Protein AF-A0A3D5H6H2-F1 (afdb_monomer_lite)

Structure (mmCIF, N/CA/C/O backbone):
data_AF-A0A3D5H6H2-F1
#
_entry.id   AF-A0A3D5H6H2-F1
#
loop_
_atom_site.group_PDB
_atom_site.id
_atom_site.type_symbol
_atom_site.label_atom_id
_atom_site.label_alt_id
_atom_site.label_comp_id
_atom_site.label_asym_id
_atom_site.label_entity_id
_atom_site.label_seq_id
_atom_site.pdbx_PDB_ins_code
_atom_site.Cartn_x
_atom_site.Cartn_y
_atom_site.Cartn_z
_atom_site.occupancy
_atom_site.B_iso_or_equiv
_atom_site.auth_seq_id
_atom_site.auth_comp_id
_atom_site.auth_asym_id
_atom_site.auth_atom_id
_atom_site.pdbx_PDB_model_num
ATOM 1 N N . LEU A 1 1 ? -2.761 26.075 7.021 1.00 67.69 1 LEU A N 1
ATOM 2 C CA . LEU A 1 1 ? -2.548 24.818 7.778 1.00 67.69 1 LEU A CA 1
ATOM 3 C C . LEU A 1 1 ? -1.089 24.422 7.582 1.00 67.69 1 LEU A C 1
ATOM 5 O O . LEU A 1 1 ? -0.712 24.220 6.438 1.00 67.69 1 LEU A O 1
ATOM 9 N N . ASN A 1 2 ? -0.270 24.388 8.642 1.00 88.56 2 ASN A N 1
ATOM 10 C CA . ASN A 1 2 ? 1.192 24.195 8.524 1.00 88.56 2 ASN A CA 1
ATOM 11 C C . ASN A 1 2 ? 1.657 22.760 8.843 1.00 88.56 2 ASN A C 1
ATOM 13 O O . ASN A 1 2 ? 2.832 22.449 8.680 1.00 88.56 2 ASN A O 1
ATOM 17 N N . LYS A 1 3 ? 0.758 21.893 9.326 1.00 90.75 3 LYS A N 1
ATOM 18 C CA . LYS A 1 3 ? 1.049 20.499 9.680 1.00 90.75 3 LYS A CA 1
ATOM 19 C C . LYS A 1 3 ? -0.152 19.609 9.375 1.00 90.75 3 LYS A C 1
ATOM 21 O O . LYS A 1 3 ? -1.281 19.987 9.677 1.00 90.75 3 LYS A O 1
ATOM 26 N N . SER A 1 4 ? 0.141 18.425 8.851 1.00 92.50 4 SER A N 1
ATOM 27 C CA . SER A 1 4 ? -0.794 17.314 8.693 1.00 92.50 4 SER A CA 1
ATOM 28 C C . SER A 1 4 ? -0.187 16.114 9.410 1.00 92.50 4 SER A C 1
ATOM 30 O O . SER A 1 4 ? 0.847 15.609 8.978 1.00 92.50 4 SER A O 1
ATOM 32 N N . THR A 1 5 ? -0.783 15.703 10.524 1.00 94.88 5 THR A N 1
ATOM 33 C CA . THR A 1 5 ? -0.346 14.545 11.316 1.00 94.88 5 THR A CA 1
ATOM 34 C C . THR A 1 5 ? -1.442 13.474 11.338 1.00 94.88 5 THR A C 1
ATOM 36 O O . THR A 1 5 ? -2.617 13.812 11.152 1.00 94.88 5 THR A O 1
ATOM 39 N N . PRO A 1 6 ? -1.089 12.184 11.490 1.00 94.62 6 PRO A N 1
ATOM 40 C CA . PRO A 1 6 ? -2.065 11.096 11.541 1.00 94.62 6 PRO A CA 1
ATOM 41 C C . PRO A 1 6 ? -2.978 11.202 12.771 1.00 94.62 6 PRO A C 1
ATOM 43 O O . PRO A 1 6 ? -2.641 11.847 13.758 1.00 94.62 6 PRO A O 1
ATOM 46 N N . ILE A 1 7 ? -4.137 10.535 12.731 1.00 95.88 7 ILE A N 1
ATOM 47 C CA . ILE A 1 7 ? -5.119 10.534 13.834 1.00 95.88 7 ILE A CA 1
ATOM 48 C C . ILE A 1 7 ? -4.505 9.976 15.129 1.00 95.88 7 ILE A C 1
ATOM 50 O O . ILE A 1 7 ? -4.787 10.498 16.206 1.00 95.88 7 ILE A O 1
ATOM 54 N N . ALA A 1 8 ? -3.623 8.978 15.015 1.00 96.62 8 ALA A N 1
ATOM 55 C CA . ALA A 1 8 ? -2.936 8.353 16.146 1.00 96.62 8 ALA A CA 1
ATOM 56 C C . ALA A 1 8 ? -2.051 9.322 16.959 1.00 96.62 8 ALA A C 1
ATOM 58 O O . ALA A 1 8 ? -1.777 9.053 18.125 1.00 96.62 8 ALA A O 1
ATOM 59 N N . ASP A 1 9 ? -1.641 10.461 16.384 1.00 96.31 9 ASP A N 1
ATOM 60 C CA . ASP A 1 9 ? -0.892 11.497 17.113 1.00 96.31 9 ASP A CA 1
ATOM 61 C C . ASP A 1 9 ? -1.789 12.314 18.060 1.00 96.31 9 ASP A C 1
ATOM 63 O O . ASP A 1 9 ? -1.284 13.038 18.918 1.00 96.31 9 ASP A O 1
ATOM 67 N N . HIS A 1 10 ? -3.115 12.234 17.900 1.00 96.12 10 HIS A N 1
ATOM 68 C CA . HIS A 1 10 ? -4.080 13.064 18.633 1.00 96.12 10 HIS A CA 1
ATOM 69 C C . HIS A 1 10 ? -4.979 12.266 19.569 1.00 96.12 10 HIS A C 1
ATOM 71 O O . HIS A 1 10 ? -5.451 12.806 20.568 1.00 96.12 10 HIS A O 1
ATOM 77 N N . VAL A 1 11 ? -5.247 11.001 19.247 1.00 97.75 11 VAL A N 1
ATOM 78 C CA . VAL A 1 11 ? -6.103 10.115 20.041 1.00 97.75 11 VAL A CA 1
ATOM 79 C C . VAL A 1 11 ? -5.562 8.694 20.020 1.00 97.75 11 VAL A C 1
ATOM 81 O O . VAL A 1 11 ? -4.869 8.289 19.090 1.00 97.75 11 VAL A O 1
ATOM 84 N N . PHE A 1 12 ? -5.917 7.914 21.038 1.00 97.88 12 PHE A N 1
ATOM 85 C CA . PHE A 1 12 ? -5.647 6.484 21.030 1.00 97.88 12 PHE A CA 1
ATOM 86 C C . PHE A 1 12 ? -6.440 5.806 19.902 1.00 97.88 12 PHE A C 1
ATOM 88 O O . PHE A 1 12 ? -7.652 5.992 19.794 1.00 97.88 12 PHE A O 1
ATOM 95 N N . VAL A 1 13 ? -5.745 5.040 19.060 1.00 97.06 13 VAL A N 1
ATOM 96 C CA . VAL A 1 13 ? -6.322 4.312 17.925 1.00 97.06 13 VAL A CA 1
ATOM 97 C C . VAL A 1 13 ? -6.036 2.825 18.101 1.00 97.06 13 VAL A C 1
ATOM 99 O O . VAL A 1 13 ? -4.881 2.407 18.058 1.00 97.06 13 VAL A O 1
ATOM 102 N N . ASP A 1 14 ? -7.088 2.019 18.252 1.00 94.56 14 ASP A N 1
ATOM 103 C CA . ASP A 1 14 ? -6.963 0.565 18.421 1.00 94.56 14 ASP A CA 1
ATOM 104 C C . ASP A 1 14 ? -6.436 -0.136 17.163 1.00 94.56 14 ASP A C 1
ATOM 106 O O . ASP A 1 14 ? -5.736 -1.149 17.238 1.00 94.56 14 ASP A O 1
ATOM 110 N N . PHE A 1 15 ? -6.819 0.372 15.987 1.00 94.81 15 PHE A N 1
ATOM 111 C CA . PHE A 1 15 ? -6.494 -0.242 14.707 1.00 94.81 15 PHE A CA 1
ATOM 112 C C . PHE A 1 15 ? -6.570 0.747 13.541 1.00 94.81 15 PHE A C 1
ATOM 114 O O . PHE A 1 15 ? -7.580 1.420 13.341 1.00 94.81 15 PHE A O 1
ATOM 121 N N . GLU A 1 16 ? -5.525 0.768 12.712 1.00 94.12 16 GLU A N 1
ATOM 122 C CA . GLU A 1 16 ? -5.476 1.553 11.478 1.00 94.12 16 GLU A CA 1
ATOM 123 C C . GLU A 1 16 ? -5.645 0.656 10.249 1.00 94.12 16 GLU A C 1
ATOM 125 O O . GLU A 1 16 ? -4.759 -0.130 9.898 1.00 94.12 16 GLU A O 1
ATOM 130 N N . LEU A 1 17 ? -6.761 0.814 9.535 1.00 95.81 17 LEU A N 1
ATOM 131 C CA . LEU A 1 17 ? -6.945 0.165 8.241 1.00 95.81 17 LEU A CA 1
ATOM 132 C C . LEU A 1 17 ? -6.368 1.037 7.124 1.00 95.81 17 LEU A C 1
ATOM 134 O O . LEU A 1 17 ? -6.936 2.064 6.759 1.00 95.81 17 LEU A O 1
ATOM 138 N N . ARG A 1 18 ? -5.225 0.619 6.577 1.00 93.94 18 ARG A N 1
ATOM 139 C CA . ARG A 1 18 ? -4.472 1.397 5.585 1.00 93.94 18 ARG A CA 1
ATOM 140 C C . ARG A 1 18 ? -4.998 1.219 4.163 1.00 93.94 18 ARG A C 1
ATOM 142 O O . ARG A 1 18 ? -5.310 0.107 3.742 1.00 93.94 18 ARG A O 1
ATOM 149 N N . GLY A 1 19 ? -5.008 2.320 3.413 1.00 94.69 19 GLY A N 1
ATOM 150 C CA . GLY A 1 19 ? -5.320 2.374 1.986 1.00 94.69 19 GLY A CA 1
ATOM 151 C C . GLY A 1 19 ? -5.846 3.747 1.566 1.00 94.69 19 GLY A C 1
ATOM 152 O O . GLY A 1 19 ? -6.518 4.422 2.339 1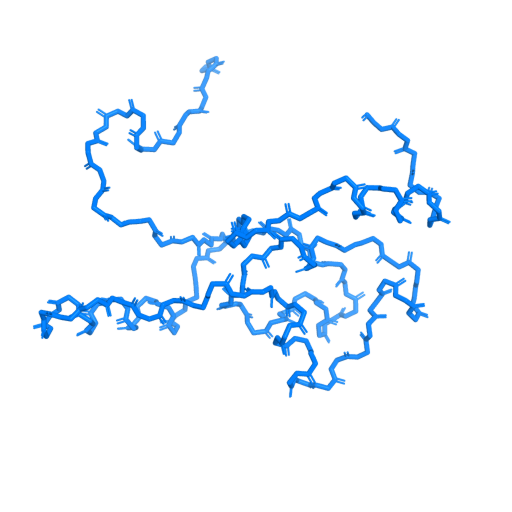.00 94.69 19 GLY A O 1
ATOM 153 N N . CYS A 1 20 ? -5.575 4.151 0.324 1.00 95.56 20 CYS A N 1
ATOM 154 C CA . CYS A 1 20 ? -6.087 5.395 -0.261 1.00 95.56 20 CYS A CA 1
ATOM 155 C C . CYS A 1 20 ? -6.798 5.112 -1.604 1.00 95.56 20 CYS A C 1
ATOM 157 O O . CYS A 1 20 ? -6.179 5.252 -2.662 1.00 95.56 20 CYS A O 1
ATOM 159 N N . PRO A 1 21 ? -8.070 4.663 -1.582 1.00 96.56 21 PRO A N 1
ATOM 160 C CA . PRO A 1 21 ? -8.828 4.222 -0.406 1.00 96.56 21 PRO A CA 1
ATOM 161 C C . PRO A 1 21 ? -8.464 2.789 0.026 1.00 96.56 21 PRO A C 1
ATOM 163 O O . PRO A 1 21 ? -7.759 2.060 -0.677 1.00 96.56 21 PRO A O 1
ATOM 166 N N . ILE A 1 22 ? -8.960 2.385 1.196 1.00 96.44 22 ILE A N 1
ATOM 167 C CA . ILE A 1 22 ? -8.956 0.986 1.650 1.00 96.44 22 ILE A CA 1
ATOM 168 C C . ILE A 1 22 ? -9.689 0.079 0.652 1.00 96.44 22 ILE A C 1
ATOM 170 O O . ILE A 1 22 ? -10.558 0.533 -0.099 1.00 96.44 22 ILE A O 1
ATOM 174 N N . SER A 1 23 ? -9.385 -1.223 0.654 1.00 95.44 23 SER A N 1
ATOM 175 C CA . SER A 1 23 ? -10.136 -2.170 -0.177 1.00 95.44 23 SER A CA 1
ATOM 176 C C . SER A 1 23 ? -11.424 -2.642 0.504 1.00 95.44 23 SER A C 1
ATOM 178 O O . SER A 1 23 ? -11.497 -2.795 1.725 1.00 95.44 23 SER A O 1
ATOM 180 N N . LYS A 1 24 ? -12.452 -2.949 -0.301 1.00 95.94 24 LYS A N 1
ATOM 181 C CA . LYS A 1 24 ? -13.715 -3.526 0.192 1.00 95.94 24 LYS A CA 1
ATOM 182 C C . LYS A 1 24 ? -13.480 -4.806 1.001 1.00 95.94 24 LYS A C 1
ATOM 184 O O . LYS A 1 24 ? -14.114 -5.005 2.030 1.00 95.94 24 LYS A O 1
ATOM 189 N N . HIS A 1 25 ? -12.572 -5.667 0.541 1.00 94.56 25 HIS A N 1
ATOM 190 C CA . HIS A 1 25 ? -12.277 -6.939 1.202 1.00 94.56 25 HIS A CA 1
ATOM 191 C C . HIS A 1 25 ? -11.650 -6.736 2.583 1.00 94.56 25 HIS A C 1
ATOM 193 O O . HIS A 1 25 ? -12.067 -7.394 3.529 1.00 94.56 25 HIS A O 1
ATOM 199 N N . GLN A 1 26 ? -10.710 -5.795 2.710 1.00 95.69 26 GLN A N 1
ATOM 200 C CA . GLN A 1 26 ? -10.131 -5.424 4.002 1.00 95.69 26 GLN A CA 1
ATOM 201 C C . GLN A 1 26 ? -11.187 -4.878 4.965 1.00 95.69 26 GLN A C 1
ATOM 203 O O . GLN A 1 26 ? -11.198 -5.263 6.130 1.00 95.69 26 GLN A O 1
ATOM 208 N N . LEU A 1 27 ? -12.087 -4.015 4.481 1.00 96.94 27 LEU A N 1
ATOM 209 C CA . LEU A 1 27 ? -13.144 -3.450 5.317 1.00 96.94 27 LEU A CA 1
ATOM 210 C C . LEU A 1 27 ? -14.070 -4.541 5.866 1.00 96.94 27 LEU A C 1
ATOM 212 O O . LEU A 1 27 ? -14.322 -4.583 7.067 1.00 96.94 27 LEU A O 1
ATOM 216 N N . VAL A 1 28 ? -14.545 -5.439 4.997 1.00 97.44 28 VAL A N 1
ATOM 217 C CA . VAL A 1 28 ? -15.409 -6.556 5.407 1.00 97.44 28 VAL A CA 1
ATOM 218 C C . VAL A 1 28 ? -14.685 -7.461 6.403 1.00 97.44 28 VAL A C 1
ATOM 220 O O . VAL A 1 28 ? -15.253 -7.792 7.437 1.00 97.44 28 VAL A O 1
ATOM 223 N N . GLU A 1 29 ? -13.423 -7.802 6.139 1.00 96.75 29 GLU A N 1
ATOM 224 C CA . GLU A 1 29 ? -12.603 -8.624 7.034 1.00 96.75 29 GLU A CA 1
ATOM 225 C C . GLU A 1 29 ? -12.468 -8.006 8.433 1.00 96.75 29 GLU A C 1
ATOM 227 O O . GLU A 1 29 ? -12.706 -8.686 9.429 1.00 96.75 29 GLU A O 1
ATOM 232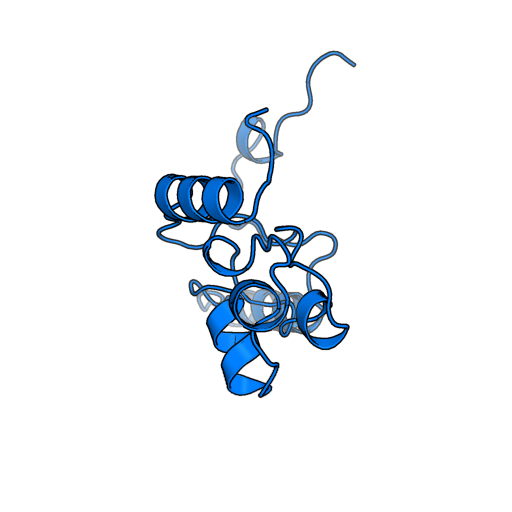 N N . VAL A 1 30 ? -12.139 -6.715 8.517 1.00 97.38 30 VAL A N 1
ATOM 233 C CA . VAL A 1 30 ? -11.967 -6.004 9.792 1.00 97.38 30 VAL A CA 1
ATOM 234 C C . VAL A 1 30 ? -13.282 -5.912 10.564 1.00 97.38 30 VAL A C 1
ATOM 236 O O . VAL A 1 30 ? -13.314 -6.223 11.754 1.00 97.38 30 VAL A O 1
ATOM 239 N N . LEU A 1 31 ? -14.379 -5.540 9.900 1.00 97.88 31 LEU A N 1
ATOM 240 C CA . LEU A 1 31 ? -15.690 -5.448 10.549 1.00 97.88 31 LEU A CA 1
ATOM 241 C C . LEU A 1 31 ? -16.156 -6.813 11.059 1.00 97.88 31 LEU A C 1
ATOM 243 O O . LEU A 1 31 ? -16.538 -6.946 12.221 1.00 97.88 31 LEU A O 1
ATOM 247 N N . SER A 1 32 ? -16.079 -7.848 10.219 1.00 98.38 32 SER A N 1
ATOM 248 C CA . SER A 1 32 ? -16.428 -9.210 10.622 1.00 98.38 32 SER A CA 1
ATOM 249 C C . SER A 1 32 ? -15.534 -9.720 11.751 1.00 98.38 32 SER A C 1
ATOM 251 O O . SER A 1 32 ? -16.020 -10.453 12.609 1.00 98.38 32 SER A O 1
ATOM 253 N N . ALA A 1 33 ? -14.253 -9.344 11.784 1.00 98.12 33 ALA A N 1
ATOM 254 C CA . ALA A 1 33 ? -13.345 -9.724 12.857 1.00 98.12 33 ALA A CA 1
ATOM 255 C C . ALA A 1 33 ? -13.785 -9.173 14.213 1.00 98.12 33 ALA A C 1
ATOM 257 O O . ALA A 1 33 ? -13.983 -9.940 15.157 1.00 98.12 33 ALA A O 1
ATOM 258 N N . TYR A 1 34 ? -14.014 -7.864 14.284 1.00 97.81 34 TYR A N 1
ATOM 259 C CA . TYR A 1 34 ? -14.396 -7.219 15.534 1.00 97.81 34 TYR A CA 1
ATOM 260 C C . TYR A 1 34 ? -15.782 -7.637 16.019 1.00 97.81 34 TYR A C 1
ATOM 262 O O . TYR A 1 34 ? -15.943 -7.903 17.208 1.00 97.81 34 TYR A O 1
ATOM 270 N N . LEU A 1 35 ? -16.754 -7.803 15.115 1.00 98.25 35 LEU A N 1
ATOM 271 C CA . LEU A 1 35 ? -18.087 -8.303 15.475 1.00 98.25 35 LEU A CA 1
ATOM 272 C C . LEU A 1 35 ? -18.058 -9.711 16.089 1.00 98.25 35 LEU A C 1
ATOM 274 O O . LEU A 1 35 ? -18.944 -10.054 16.863 1.00 98.25 35 LEU A O 1
ATOM 278 N N . ASN A 1 36 ? -17.043 -10.516 15.764 1.00 98.19 36 ASN A N 1
ATOM 279 C CA . ASN A 1 36 ? -16.866 -11.868 16.296 1.00 98.19 36 ASN A CA 1
ATOM 280 C C . ASN A 1 36 ? -15.792 -11.951 17.398 1.00 98.19 36 ASN A C 1
ATOM 282 O O . ASN A 1 36 ? -15.376 -13.050 17.756 1.00 98.19 36 ASN A O 1
ATOM 286 N N . GLY A 1 37 ? -15.296 -10.819 17.913 1.00 97.44 37 GLY A N 1
ATOM 287 C CA . GLY A 1 37 ? -14.292 -10.802 18.983 1.00 97.44 37 GLY A CA 1
ATOM 288 C C . GLY A 1 37 ? -12.931 -11.400 18.598 1.00 97.44 37 GLY A C 1
ATOM 289 O O . GLY A 1 37 ? -12.196 -11.859 19.471 1.00 97.44 37 GLY A O 1
ATOM 290 N N . ARG A 1 38 ? -12.579 -11.419 17.305 1.00 97.38 38 ARG A N 1
ATOM 291 C CA . ARG A 1 38 ? -11.290 -11.930 16.809 1.00 97.38 38 ARG A CA 1
ATOM 292 C C . ARG A 1 38 ? -10.397 -10.805 16.294 1.00 97.38 38 ARG A C 1
ATOM 294 O O . ARG A 1 38 ? -10.866 -9.749 15.877 1.00 97.38 38 ARG A O 1
ATOM 301 N N . LYS A 1 39 ? -9.092 -11.070 16.229 1.00 96.19 39 LYS A N 1
ATOM 302 C CA . LYS A 1 39 ? -8.132 -10.169 15.581 1.00 96.19 39 LYS A CA 1
ATOM 303 C C . LYS A 1 39 ? -8.387 -10.106 14.059 1.00 96.19 39 LYS A C 1
ATOM 305 O O . LYS A 1 39 ? -8.550 -11.169 13.444 1.00 96.19 39 LYS A O 1
ATOM 310 N N . PRO A 1 40 ? -8.399 -8.911 13.434 1.00 96.56 40 PRO A N 1
ATOM 311 C CA . PRO A 1 40 ? -8.463 -8.785 11.979 1.00 96.56 40 PRO A CA 1
ATOM 312 C C . PRO A 1 40 ? -7.259 -9.418 11.275 1.00 96.56 40 PRO A C 1
ATOM 314 O O . PRO A 1 40 ? -6.116 -9.242 11.703 1.00 96.56 40 PRO A O 1
ATOM 317 N N . ASN A 1 41 ? -7.505 -10.114 10.165 1.00 94.75 41 ASN A N 1
ATOM 318 C CA . ASN A 1 41 ? -6.473 -10.721 9.330 1.00 94.75 41 ASN A CA 1
ATOM 319 C C . ASN A 1 41 ? -6.203 -9.859 8.089 1.00 94.75 41 ASN A C 1
ATOM 321 O O . ASN A 1 41 ? -6.644 -10.159 6.978 1.00 94.75 41 ASN A O 1
ATOM 325 N N . VAL A 1 42 ? -5.476 -8.761 8.287 1.00 94.50 42 VAL A N 1
ATOM 326 C CA . VAL A 1 42 ? -4.979 -7.919 7.191 1.00 94.50 42 VAL A CA 1
ATOM 327 C C . VAL A 1 42 ? -3.574 -8.396 6.808 1.00 94.50 42 VAL A C 1
ATOM 329 O O . VAL A 1 42 ? -2.757 -8.635 7.698 1.00 94.50 42 VAL A O 1
ATOM 332 N N . PRO A 1 43 ? -3.264 -8.569 5.510 1.00 94.62 43 PRO A N 1
ATOM 333 C CA . PRO A 1 43 ? -2.006 -9.179 5.097 1.00 94.62 43 PRO A CA 1
ATOM 334 C C . PRO A 1 43 ? -0.794 -8.311 5.488 1.00 94.62 43 PRO A C 1
ATOM 336 O O . PRO A 1 43 ? -0.707 -7.172 5.034 1.00 94.62 43 PRO A O 1
ATOM 339 N N . PRO A 1 44 ? 0.183 -8.843 6.251 1.00 94.38 44 PRO A N 1
ATOM 340 C CA . PRO A 1 44 ? 1.377 -8.088 6.659 1.00 94.38 44 PRO A CA 1
ATOM 341 C C . PRO A 1 44 ? 2.470 -8.055 5.575 1.00 94.38 44 PRO A C 1
ATOM 343 O O . PRO A 1 44 ? 3.447 -7.311 5.669 1.00 94.38 44 PRO A O 1
ATOM 346 N N . TYR A 1 45 ? 2.325 -8.890 4.542 1.00 96.56 45 TYR A N 1
ATOM 347 C CA . TYR A 1 45 ? 3.305 -9.086 3.479 1.00 96.56 45 TYR A CA 1
ATOM 348 C C . TYR A 1 45 ? 3.207 -8.023 2.373 1.00 96.56 45 TYR A C 1
ATOM 350 O O . TYR A 1 45 ? 2.295 -7.199 2.342 1.00 96.56 45 TYR A O 1
ATOM 358 N N . SER A 1 46 ? 4.168 -8.037 1.444 1.00 97.88 46 SER A N 1
ATOM 359 C CA . SER A 1 46 ? 4.254 -7.041 0.373 1.00 97.88 46 SER A CA 1
ATOM 360 C C . SER A 1 46 ? 3.250 -7.262 -0.760 1.00 97.88 46 SER A C 1
ATOM 362 O O . SER A 1 46 ? 2.898 -8.400 -1.086 1.00 97.88 46 SER A O 1
ATOM 364 N N . VAL A 1 47 ? 2.896 -6.187 -1.472 1.00 98.12 47 VAL A N 1
ATOM 365 C CA . VAL A 1 47 ? 2.107 -6.257 -2.721 1.00 98.12 47 VAL A CA 1
ATOM 366 C C . VAL A 1 47 ? 2.736 -7.215 -3.745 1.00 98.12 47 VAL A C 1
ATOM 368 O O . VAL A 1 47 ? 2.024 -7.812 -4.551 1.00 98.12 47 VAL A O 1
ATOM 371 N N . CYS A 1 48 ? 4.057 -7.439 -3.702 1.00 97.94 48 CYS A N 1
ATOM 372 C CA . CYS A 1 48 ? 4.725 -8.396 -4.588 1.00 97.94 48 CYS A CA 1
ATOM 373 C C . CYS A 1 48 ? 4.131 -9.808 -4.508 1.00 97.94 48 CYS A C 1
ATOM 375 O O . CYS A 1 48 ? 4.040 -10.471 -5.541 1.00 97.94 48 CYS A O 1
ATOM 377 N N . MET A 1 49 ? 3.699 -10.263 -3.327 1.00 98.06 49 MET A N 1
ATOM 378 C CA . MET A 1 49 ? 3.072 -11.583 -3.185 1.00 98.06 49 MET A CA 1
ATOM 379 C C . MET A 1 49 ? 1.754 -11.660 -3.962 1.00 98.06 49 MET A C 1
ATOM 381 O O . MET A 1 49 ? 1.496 -12.656 -4.635 1.00 98.06 49 MET A O 1
ATOM 385 N N . GLU A 1 50 ? 0.948 -10.595 -3.939 1.00 97.88 50 GLU A N 1
ATOM 386 C CA . GLU A 1 50 ? -0.279 -10.500 -4.741 1.00 97.88 50 GLU A CA 1
ATOM 387 C C . GLU A 1 50 ? 0.034 -10.408 -6.238 1.00 97.88 50 GLU A C 1
ATOM 389 O O . GLU A 1 50 ? -0.597 -11.104 -7.031 1.00 97.88 50 GLU A O 1
ATOM 394 N N . CYS A 1 51 ? 1.053 -9.631 -6.637 1.00 98.19 51 CYS A N 1
ATOM 395 C CA . CYS A 1 51 ? 1.495 -9.560 -8.036 1.00 98.19 51 CYS A CA 1
ATOM 396 C C . CYS A 1 51 ? 1.845 -10.948 -8.578 1.00 98.19 51 CYS A C 1
ATOM 398 O O . CYS A 1 51 ? 1.423 -11.305 -9.677 1.00 98.19 51 CYS A O 1
ATOM 400 N N . LYS A 1 52 ? 2.609 -11.735 -7.808 1.00 97.81 52 LYS A N 1
ATOM 401 C CA . LYS A 1 52 ? 3.025 -13.084 -8.207 1.00 97.81 52 LYS A CA 1
ATOM 402 C C . LYS A 1 52 ? 1.858 -14.063 -8.221 1.00 97.81 52 LYS A C 1
ATOM 404 O O . LYS A 1 52 ? 1.719 -14.789 -9.198 1.00 97.81 52 LYS A O 1
ATOM 409 N N . ARG A 1 53 ? 0.979 -14.028 -7.214 1.00 97.62 53 ARG A N 1
ATOM 410 C CA . ARG A 1 53 ? -0.257 -14.834 -7.194 1.00 97.62 53 ARG A CA 1
ATOM 411 C C . ARG A 1 53 ? -1.177 -14.535 -8.377 1.00 97.62 53 ARG A C 1
ATOM 413 O O . ARG A 1 53 ? -1.832 -15.440 -8.873 1.00 97.62 53 ARG A O 1
ATOM 420 N N . ARG A 1 54 ? -1.198 -13.286 -8.849 1.00 96.94 54 ARG A N 1
ATOM 421 C CA . ARG A 1 54 ? -1.976 -12.856 -10.018 1.00 96.94 54 ARG A CA 1
ATOM 422 C C . ARG A 1 54 ? -1.293 -13.158 -11.362 1.00 96.94 54 ARG A C 1
ATOM 424 O O . ARG A 1 54 ? -1.895 -12.933 -12.405 1.00 96.94 54 ARG A O 1
ATOM 431 N N . GLY A 1 55 ? -0.047 -13.638 -11.360 1.00 97.25 55 GLY A N 1
ATOM 432 C CA . GLY A 1 55 ? 0.723 -13.863 -12.588 1.00 97.25 55 GLY A CA 1
ATOM 433 C C . GLY A 1 55 ? 1.162 -12.573 -13.289 1.00 97.25 55 GLY A C 1
ATOM 434 O O . GLY A 1 55 ? 1.513 -12.600 -14.464 1.00 97.25 55 GLY A O 1
ATOM 435 N N . THR A 1 56 ? 1.155 -11.435 -12.590 1.00 97.31 56 THR A N 1
ATOM 436 C CA . THR A 1 56 ? 1.548 -10.140 -13.154 1.00 97.31 56 THR A CA 1
ATOM 437 C C . THR A 1 56 ? 3.067 -10.104 -13.383 1.00 97.31 56 THR A C 1
ATOM 439 O O . THR A 1 56 ? 3.829 -10.240 -12.413 1.00 97.31 56 THR A O 1
ATOM 442 N N . PRO A 1 57 ? 3.548 -9.875 -14.624 1.00 97.25 57 PRO A N 1
ATOM 443 C CA . PRO A 1 57 ? 4.967 -9.652 -14.883 1.00 97.25 57 PRO A CA 1
ATOM 444 C C . PRO A 1 57 ? 5.502 -8.487 -14.046 1.00 97.25 57 PRO A C 1
ATOM 446 O O . PRO A 1 57 ? 4.837 -7.468 -13.862 1.00 97.25 57 PRO A O 1
ATOM 449 N N . CYS A 1 58 ? 6.710 -8.632 -13.502 1.00 97.81 58 CYS A N 1
ATOM 450 C CA . CYS A 1 58 ? 7.279 -7.600 -12.642 1.00 97.81 58 CYS A CA 1
ATOM 451 C C . CYS A 1 58 ? 7.630 -6.360 -13.472 1.00 97.81 58 CYS A C 1
ATOM 453 O O . CYS A 1 58 ? 8.607 -6.389 -14.211 1.00 97.81 58 CYS A O 1
ATOM 455 N N . VAL A 1 59 ? 6.876 -5.269 -13.315 1.00 97.50 59 VAL A N 1
ATOM 456 C CA . VAL A 1 59 ? 7.092 -4.011 -14.058 1.00 97.50 59 VAL A CA 1
ATOM 457 C C . VAL A 1 59 ? 8.472 -3.396 -13.813 1.00 97.50 59 VAL A C 1
ATOM 459 O O . VAL A 1 59 ? 9.039 -2.780 -14.707 1.00 97.50 59 VAL A O 1
ATOM 462 N N . MET A 1 60 ? 9.036 -3.615 -12.624 1.00 96.12 60 MET A N 1
ATOM 463 C CA . MET A 1 60 ? 10.350 -3.095 -12.251 1.00 96.12 60 MET A CA 1
ATOM 464 C C . MET A 1 60 ? 11.487 -3.873 -12.915 1.00 96.12 60 MET A C 1
ATOM 466 O O . MET A 1 60 ? 12.421 -3.271 -13.420 1.00 96.12 60 MET A O 1
ATOM 470 N N . VAL A 1 61 ? 11.386 -5.205 -12.965 1.00 95.81 61 VAL A N 1
ATOM 471 C CA . VAL A 1 61 ? 12.428 -6.065 -13.556 1.00 95.81 61 VAL A CA 1
ATOM 472 C C . VAL A 1 61 ? 12.289 -6.153 -15.075 1.00 95.81 61 VAL A C 1
ATOM 474 O O . VAL A 1 61 ? 13.276 -6.044 -15.785 1.00 95.81 61 VAL A O 1
ATOM 477 N N . ALA A 1 62 ? 11.072 -6.354 -15.584 1.00 95.44 62 ALA A N 1
ATOM 478 C CA . ALA A 1 62 ? 10.834 -6.565 -17.011 1.00 95.44 62 ALA A CA 1
ATOM 479 C C . ALA A 1 62 ? 10.689 -5.257 -17.802 1.00 95.44 62 ALA A C 1
ATOM 481 O O . ALA A 1 62 ? 10.921 -5.250 -19.004 1.00 95.44 62 ALA A O 1
ATOM 482 N N . GLY A 1 63 ? 10.258 -4.174 -17.149 1.00 92.62 63 GLY A N 1
ATOM 483 C CA . GLY A 1 63 ? 9.944 -2.902 -17.807 1.00 92.62 63 GLY A CA 1
ATOM 484 C C . GLY A 1 63 ? 10.710 -1.702 -17.261 1.00 92.62 63 GLY A C 1
ATOM 485 O O . GLY A 1 63 ? 10.351 -0.579 -17.598 1.00 92.62 63 GLY A O 1
ATOM 486 N N . GLY A 1 64 ? 11.687 -1.911 -16.371 1.00 94.56 64 GLY A N 1
ATOM 487 C CA . GLY A 1 64 ? 12.487 -0.837 -15.772 1.00 94.56 64 GLY A CA 1
ATOM 488 C C . GLY A 1 64 ? 11.679 0.226 -15.018 1.00 94.56 64 GLY A C 1
ATOM 489 O O . GLY A 1 64 ? 12.172 1.322 -14.789 1.00 94.56 64 GLY A O 1
ATOM 490 N N . THR A 1 65 ? 10.423 -0.056 -14.656 1.00 95.31 65 THR A N 1
ATOM 491 C CA . THR A 1 65 ? 9.518 0.933 -14.056 1.00 95.31 65 THR A CA 1
ATOM 492 C C . THR A 1 65 ? 9.668 0.949 -12.529 1.00 95.31 65 THR A C 1
ATOM 494 O O . THR A 1 65 ? 9.371 -0.073 -11.894 1.00 95.31 65 THR A O 1
ATOM 497 N N . PRO A 1 66 ? 10.046 2.082 -11.905 1.00 96.31 66 PRO A N 1
ATOM 498 C CA . PRO A 1 66 ? 10.120 2.203 -10.450 1.00 96.31 66 PRO A CA 1
ATOM 499 C C . PRO A 1 66 ? 8.796 1.824 -9.779 1.00 96.31 66 PRO A C 1
ATOM 501 O O . PRO A 1 66 ? 7.707 2.159 -10.248 1.00 96.31 66 PRO A O 1
ATOM 504 N N . CYS A 1 67 ? 8.872 1.069 -8.685 1.00 97.75 67 CYS A N 1
ATOM 505 C CA . CYS A 1 67 ? 7.702 0.470 -8.049 1.00 97.75 67 CYS A CA 1
ATOM 506 C C . CYS A 1 67 ? 7.898 0.349 -6.536 1.00 97.75 67 CYS A C 1
ATOM 508 O O . CYS A 1 67 ? 8.857 -0.279 -6.090 1.00 97.75 67 CYS A O 1
ATOM 510 N N . LEU A 1 68 ? 6.958 0.879 -5.743 1.00 98.12 68 LEU A N 1
ATOM 511 C CA . LEU A 1 68 ? 6.974 0.770 -4.272 1.00 98.12 68 LEU A CA 1
ATOM 512 C C . LEU A 1 68 ? 6.425 -0.566 -3.754 1.00 98.12 68 LEU A C 1
ATOM 514 O O . LEU A 1 68 ? 6.414 -0.819 -2.550 1.00 98.12 68 LEU A O 1
ATOM 518 N N . GLY A 1 69 ? 5.988 -1.456 -4.647 1.00 98.06 69 GLY A N 1
ATOM 519 C CA . GLY A 1 69 ? 5.381 -2.741 -4.297 1.00 98.06 69 GLY A CA 1
ATOM 520 C C . GLY A 1 69 ? 6.195 -3.586 -3.303 1.00 98.06 69 GLY A C 1
ATOM 521 O O . GLY A 1 69 ? 5.583 -4.161 -2.403 1.00 98.06 69 GLY A O 1
ATOM 522 N N . PRO A 1 70 ? 7.544 -3.632 -3.379 1.00 97.81 70 PRO A N 1
ATOM 523 C CA . PRO A 1 70 ? 8.362 -4.396 -2.434 1.00 97.81 70 PRO A CA 1
ATOM 524 C C . PRO A 1 70 ? 8.285 -3.923 -0.979 1.00 97.81 70 PRO A C 1
ATOM 526 O O . PRO A 1 70 ? 8.479 -4.735 -0.075 1.00 97.81 70 PRO A O 1
ATOM 529 N N . VAL A 1 71 ? 7.989 -2.643 -0.744 1.00 98.19 71 VAL A N 1
ATOM 530 C CA . VAL A 1 71 ? 7.920 -2.033 0.597 1.00 98.19 71 VAL A CA 1
ATOM 531 C C . VAL A 1 71 ? 6.497 -1.706 1.036 1.00 98.19 71 VAL A C 1
ATOM 533 O O . VAL A 1 71 ? 6.301 -1.310 2.177 1.00 98.19 71 VAL A O 1
ATOM 536 N N . THR A 1 72 ? 5.503 -1.923 0.176 1.00 98.25 72 THR A N 1
ATOM 537 C CA . THR A 1 72 ? 4.096 -1.595 0.442 1.00 98.25 72 THR A CA 1
ATOM 538 C C . THR A 1 72 ? 3.329 -2.816 0.933 1.00 98.25 72 THR A C 1
ATOM 540 O O . THR A 1 72 ? 3.485 -3.897 0.362 1.00 98.25 72 THR A O 1
ATOM 543 N N . GLN A 1 73 ? 2.478 -2.644 1.943 1.00 97.81 73 GLN A N 1
ATOM 544 C CA . GLN A 1 73 ? 1.572 -3.681 2.439 1.00 97.81 73 GLN A CA 1
ATOM 545 C C . GLN A 1 73 ? 0.575 -4.129 1.355 1.00 97.81 73 GLN A C 1
ATOM 547 O O . GLN A 1 73 ? 0.051 -3.320 0.589 1.00 97.81 73 GLN A O 1
ATOM 552 N N . ALA A 1 74 ? 0.301 -5.429 1.296 1.00 97.31 74 ALA A N 1
ATOM 553 C CA . ALA A 1 74 ? -0.730 -6.020 0.448 1.00 97.31 74 ALA A CA 1
ATOM 554 C C . ALA A 1 74 ? -2.166 -5.627 0.873 1.00 97.31 74 ALA A C 1
ATOM 556 O O . ALA A 1 74 ? -2.391 -5.010 1.919 1.00 97.31 74 ALA A O 1
ATOM 557 N N . GLY A 1 75 ? -3.154 -6.000 0.053 1.00 95.75 75 GLY A N 1
ATOM 558 C CA . GLY A 1 75 ? -4.583 -5.762 0.292 1.00 95.75 75 GLY A CA 1
ATOM 559 C C . GLY A 1 75 ? -5.317 -5.088 -0.870 1.00 95.75 75 GLY A C 1
ATOM 560 O O . GLY A 1 75 ? -6.548 -5.007 -0.844 1.00 95.75 75 GLY A O 1
ATOM 561 N N . CYS A 1 76 ? -4.587 -4.618 -1.889 1.00 95.81 76 CYS A N 1
ATOM 562 C CA . CYS A 1 76 ? -5.136 -3.956 -3.079 1.00 95.81 76 CYS A CA 1
ATOM 563 C C . CYS A 1 76 ? -5.231 -4.882 -4.307 1.00 95.81 76 CYS A C 1
ATOM 565 O O . CYS A 1 76 ? -5.612 -4.435 -5.391 1.00 95.81 76 CYS A O 1
ATOM 567 N N . ASN A 1 77 ? -4.876 -6.161 -4.151 1.00 95.19 77 ASN A N 1
ATOM 568 C CA . ASN A 1 77 ? -4.845 -7.179 -5.202 1.00 95.19 77 ASN A CA 1
ATOM 569 C C . ASN A 1 77 ? -3.955 -6.799 -6.402 1.00 95.19 77 ASN A C 1
ATOM 571 O O . ASN A 1 77 ? -4.312 -7.003 -7.572 1.00 95.19 77 ASN A O 1
ATOM 575 N N . ALA A 1 78 ? -2.795 -6.201 -6.103 1.00 97.12 78 ALA A N 1
ATOM 576 C CA . ALA A 1 78 ? -1.812 -5.760 -7.095 1.00 97.12 78 ALA A CA 1
ATOM 577 C C . ALA A 1 78 ? -2.411 -4.925 -8.248 1.00 97.12 78 ALA A C 1
ATOM 579 O O . ALA A 1 78 ? -2.067 -5.121 -9.419 1.00 97.12 78 ALA A O 1
ATOM 580 N N . LEU A 1 79 ? -3.313 -3.991 -7.921 1.00 96.69 79 LEU A N 1
ATOM 581 C CA . LEU A 1 79 ? -4.059 -3.213 -8.910 1.00 96.69 79 LEU A CA 1
ATOM 582 C C . LEU A 1 79 ? -3.142 -2.490 -9.909 1.00 96.69 79 LEU A C 1
ATOM 584 O O . LEU A 1 79 ? -3.205 -2.780 -11.100 1.00 96.69 79 LEU A O 1
ATOM 588 N N . CYS A 1 80 ? -2.261 -1.594 -9.453 1.00 97.94 80 CYS A N 1
ATOM 589 C CA . CYS A 1 80 ? -1.436 -0.779 -10.359 1.00 97.94 80 CYS A CA 1
ATOM 590 C C . CYS A 1 80 ? -0.518 -1.633 -11.259 1.00 97.94 80 CYS A C 1
ATOM 592 O O . CYS A 1 80 ? -0.554 -1.440 -12.479 1.00 97.94 80 CYS A O 1
ATOM 594 N N . PRO A 1 81 ? 0.227 -2.626 -10.724 1.00 98.06 81 PRO A N 1
ATOM 595 C CA . PRO A 1 81 ? 1.071 -3.491 -11.551 1.00 98.06 81 PRO A CA 1
ATOM 596 C C . PRO A 1 81 ? 0.296 -4.289 -12.598 1.00 98.06 81 PRO A C 1
ATOM 598 O O . PRO A 1 81 ? 0.804 -4.487 -13.700 1.00 98.06 81 PRO A O 1
ATOM 601 N N . SER A 1 82 ? -0.948 -4.694 -12.310 1.00 97.38 82 SER A N 1
ATOM 602 C CA . SER A 1 82 ? -1.787 -5.393 -13.296 1.00 97.38 82 SER A CA 1
ATOM 603 C C . SER A 1 82 ? -2.136 -4.541 -14.523 1.00 97.38 82 SER A C 1
ATOM 605 O O . SER A 1 82 ? -2.416 -5.083 -15.587 1.00 97.38 82 SER A O 1
ATOM 607 N N . TYR A 1 83 ? -2.035 -3.216 -14.395 1.00 97.00 83 TYR A N 1
ATOM 608 C CA . TYR A 1 83 ? -2.181 -2.245 -15.479 1.00 97.00 83 TYR A CA 1
ATOM 609 C C . TYR A 1 83 ? -0.831 -1.676 -15.944 1.00 97.00 83 TYR A C 1
ATOM 611 O O . TYR A 1 83 ? -0.778 -0.565 -16.467 1.00 97.00 83 TYR A O 1
ATOM 619 N N . LYS A 1 84 ? 0.267 -2.426 -15.756 1.00 96.31 84 LYS A N 1
ATOM 620 C CA . LYS A 1 84 ? 1.629 -2.064 -16.194 1.00 96.31 84 LYS A CA 1
ATOM 621 C C . LYS A 1 84 ? 2.155 -0.755 -15.582 1.00 96.31 84 LYS A C 1
ATOM 623 O O . LYS A 1 84 ? 2.946 -0.056 -16.205 1.00 96.31 84 LYS A O 1
ATOM 628 N N . ARG A 1 85 ? 1.732 -0.420 -14.358 1.00 96.81 85 ARG A N 1
ATOM 629 C CA . ARG A 1 85 ? 2.225 0.746 -13.603 1.00 96.81 85 ARG A CA 1
ATOM 630 C C . ARG A 1 85 ? 2.974 0.314 -12.346 1.00 96.81 85 ARG A C 1
ATOM 63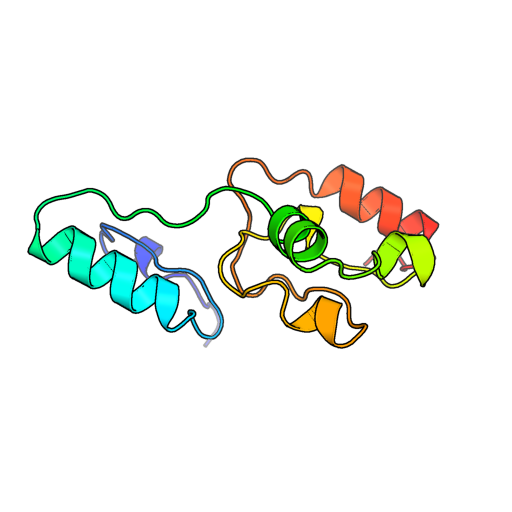2 O O . ARG A 1 85 ? 2.642 -0.704 -11.739 1.00 96.81 85 ARG A O 1
ATOM 639 N N . GLY A 1 86 ? 3.944 1.118 -11.917 1.00 97.50 86 GLY A N 1
ATOM 640 C CA . GLY A 1 86 ? 4.534 0.988 -10.586 1.00 97.50 86 GLY A CA 1
ATOM 641 C C . GLY A 1 86 ? 3.467 1.095 -9.491 1.00 97.50 86 GLY A C 1
ATOM 642 O O . GLY A 1 86 ? 2.488 1.827 -9.625 1.00 97.50 86 GLY A O 1
ATOM 643 N N . CYS A 1 87 ? 3.626 0.342 -8.404 1.00 98.25 87 CYS A N 1
ATOM 644 C CA . CYS A 1 87 ? 2.814 0.543 -7.206 1.00 98.25 87 CYS A CA 1
ATOM 645 C C . CYS A 1 87 ? 3.187 1.884 -6.560 1.00 98.25 87 CYS A C 1
ATOM 647 O O . CYS A 1 87 ? 4.374 2.179 -6.424 1.00 98.25 87 CYS A O 1
ATOM 649 N N . PHE A 1 88 ? 2.179 2.650 -6.138 1.00 97.25 88 PHE A N 1
ATOM 650 C CA . PHE A 1 88 ? 2.346 3.979 -5.537 1.00 97.25 88 PHE A CA 1
ATOM 651 C C . PHE A 1 88 ? 2.499 3.980 -4.013 1.00 97.25 88 PHE A C 1
ATOM 653 O O . PHE A 1 88 ? 2.711 5.033 -3.429 1.00 97.25 88 PHE A O 1
ATOM 660 N N . GLY A 1 89 ? 2.360 2.834 -3.345 1.00 97.62 89 GLY A N 1
ATOM 661 C CA . GLY A 1 89 ? 2.521 2.779 -1.891 1.00 97.62 89 GLY A CA 1
ATOM 662 C C . GLY A 1 89 ? 1.325 3.243 -1.062 1.00 97.62 89 GLY A C 1
ATOM 663 O O . GLY A 1 89 ? 1.465 3.447 0.139 1.00 97.62 89 GLY A O 1
ATOM 664 N N . CYS A 1 90 ? 0.132 3.367 -1.653 1.00 97.69 90 CYS A N 1
ATOM 665 C CA . CYS A 1 90 ? -1.049 3.914 -0.972 1.00 97.69 90 CYS A CA 1
ATOM 666 C C . CYS A 1 90 ? -1.549 3.109 0.245 1.00 97.69 90 CYS A C 1
ATOM 668 O O . CYS A 1 90 ? -2.347 3.624 1.019 1.00 97.69 90 CYS A O 1
ATOM 670 N N . PHE A 1 91 ? -1.105 1.861 0.420 1.00 97.31 91 PHE A N 1
ATOM 671 C CA . PHE A 1 91 ? -1.468 1.000 1.558 1.00 97.31 91 PHE A CA 1
ATOM 672 C C . PHE A 1 91 ? -0.441 1.087 2.701 1.00 97.31 91 PHE A C 1
ATOM 674 O O . PHE A 1 91 ? -0.561 0.393 3.708 1.00 97.31 91 PHE A O 1
ATOM 681 N N . GLY A 1 92 ? 0.552 1.971 2.569 1.00 96.06 92 GLY A N 1
ATOM 682 C CA . GLY A 1 92 ? 1.589 2.179 3.568 1.00 96.06 92 GLY A CA 1
ATOM 683 C C . GLY A 1 92 ? 2.616 1.044 3.619 1.00 96.06 92 GLY A C 1
ATOM 684 O O . GLY A 1 92 ? 2.551 0.089 2.837 1.00 96.06 92 GLY A O 1
ATOM 685 N N . PRO A 1 93 ? 3.604 1.155 4.520 1.00 96.50 93 PRO A N 1
ATOM 686 C CA . PRO A 1 93 ? 4.687 0.190 4.613 1.00 96.50 93 PRO A CA 1
ATOM 687 C C . PRO A 1 93 ? 4.187 -1.186 5.068 1.00 96.50 93 PRO A C 1
ATOM 689 O O . PRO A 1 93 ? 3.322 -1.279 5.940 1.00 96.50 93 PRO A O 1
ATOM 692 N N . LYS A 1 94 ? 4.767 -2.250 4.497 1.00 96.69 94 LYS A N 1
ATOM 693 C CA . LYS A 1 94 ? 4.656 -3.620 5.033 1.00 96.69 94 LYS A CA 1
ATOM 694 C C . LYS A 1 94 ? 5.387 -3.735 6.378 1.00 96.69 94 LYS A C 1
ATOM 696 O O . LYS A 1 94 ? 6.156 -2.844 6.713 1.00 96.69 94 LYS A O 1
ATOM 701 N N . GLU A 1 95 ? 5.228 -4.858 7.082 1.00 93.12 95 GLU A N 1
ATOM 702 C CA . GLU A 1 95 ? 5.798 -5.088 8.427 1.00 93.12 95 GLU A CA 1
ATOM 703 C C . GLU A 1 95 ? 7.298 -4.751 8.546 1.00 93.12 95 GLU A C 1
ATOM 705 O O . GLU A 1 95 ? 7.690 -3.947 9.383 1.00 93.12 95 GLU A O 1
ATOM 710 N N . MET A 1 96 ? 8.137 -5.318 7.672 1.00 95.00 96 MET A N 1
ATOM 711 C CA . MET A 1 96 ? 9.581 -5.044 7.623 1.00 95.00 96 MET A CA 1
ATOM 712 C C . MET A 1 96 ? 9.965 -4.484 6.244 1.00 95.00 96 MET A C 1
ATOM 714 O O . MET A 1 96 ? 10.340 -5.256 5.347 1.00 95.00 96 MET A O 1
ATOM 718 N N . PRO A 1 97 ? 9.795 -3.171 6.001 1.00 96.12 97 PRO A N 1
ATOM 719 C CA . PRO A 1 97 ? 10.102 -2.551 4.721 1.00 96.12 97 PRO A CA 1
ATOM 720 C C . PRO A 1 97 ? 11.609 -2.275 4.615 1.00 96.12 97 PRO A C 1
ATOM 722 O O . PRO A 1 97 ? 12.205 -1.682 5.506 1.00 96.12 97 PRO A O 1
ATOM 725 N N . ASN A 1 98 ? 12.230 -2.673 3.503 1.00 96.12 98 ASN A N 1
ATOM 726 C CA . ASN A 1 98 ? 13.624 -2.346 3.200 1.00 96.12 98 ASN A CA 1
ATOM 727 C C . ASN A 1 98 ? 13.677 -1.260 2.114 1.00 96.12 98 ASN A C 1
ATOM 729 O O . ASN A 1 98 ? 13.820 -1.545 0.923 1.00 96.12 98 ASN A O 1
ATOM 733 N N . THR A 1 99 ? 13.473 -0.010 2.528 1.00 96.12 99 THR A N 1
ATOM 734 C CA . THR A 1 99 ?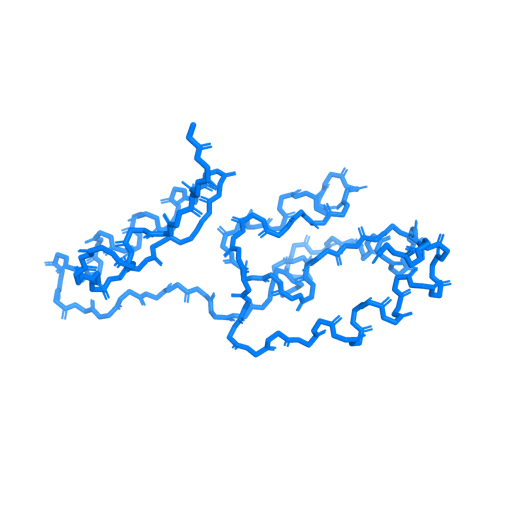 13.417 1.150 1.626 1.00 96.12 99 THR A CA 1
ATOM 735 C C . THR A 1 99 ? 14.780 1.517 1.053 1.00 96.12 99 THR A C 1
ATOM 737 O O . THR A 1 99 ? 14.83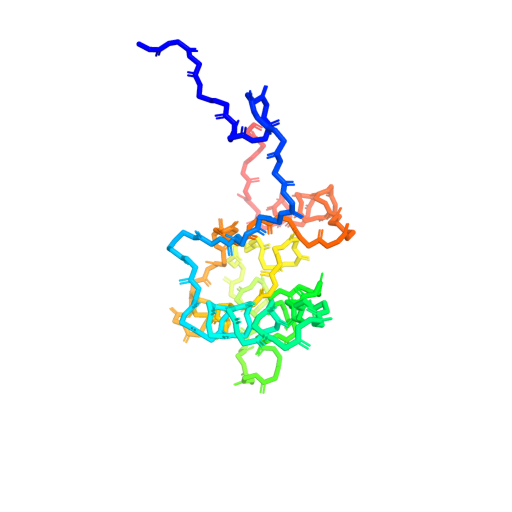7 1.972 -0.085 1.00 96.12 99 THR A O 1
ATOM 740 N N . SER A 1 100 ? 15.875 1.263 1.775 1.00 95.75 100 SER A N 1
ATOM 741 C CA . SER A 1 100 ? 17.232 1.540 1.291 1.00 95.75 100 SER A CA 1
ATOM 742 C C . SER A 1 100 ? 17.590 0.677 0.081 1.00 95.75 100 SER A C 1
ATOM 744 O O . SER A 1 100 ? 18.050 1.207 -0.929 1.00 95.75 100 SER A O 1
ATOM 746 N N . SER A 1 101 ? 17.302 -0.629 0.119 1.00 95.19 101 SER A N 1
ATOM 747 C CA . SER A 1 101 ? 17.535 -1.507 -1.036 1.00 95.19 101 SER A CA 1
ATOM 748 C C . SER A 1 101 ? 16.637 -1.167 -2.227 1.00 95.19 101 SER A C 1
ATOM 750 O O . SER A 1 101 ? 17.092 -1.240 -3.366 1.00 95.19 101 SER A O 1
ATOM 752 N N . VAL A 1 102 ? 15.378 -0.772 -1.990 1.00 95.06 102 VAL A N 1
ATOM 753 C CA . VAL A 1 102 ? 14.485 -0.324 -3.076 1.00 95.06 102 VAL A CA 1
ATOM 754 C C . VAL A 1 102 ? 14.986 0.973 -3.706 1.00 95.06 102 VAL A C 1
ATOM 756 O O . VAL A 1 102 ? 15.013 1.063 -4.929 1.00 95.06 102 VAL A O 1
ATOM 759 N N . SER A 1 103 ? 15.420 1.936 -2.893 1.00 95.00 103 SER A N 1
ATOM 760 C CA . SER A 1 103 ? 15.990 3.200 -3.369 1.00 95.00 103 SER A CA 1
ATOM 761 C C . SER A 1 103 ? 17.243 2.965 -4.218 1.00 95.00 103 SER A C 1
ATOM 763 O O . SER A 1 103 ? 17.306 3.414 -5.356 1.00 95.00 103 SER A O 1
ATOM 765 N N . CYS A 1 104 ? 18.179 2.144 -3.731 1.00 94.56 104 CYS A N 1
ATOM 766 C CA . CYS A 1 104 ? 19.380 1.769 -4.481 1.00 94.56 104 CYS A CA 1
ATOM 767 C C . CYS A 1 104 ? 19.041 1.156 -5.853 1.00 94.56 104 CYS A C 1
ATOM 769 O O . CYS A 1 104 ? 19.640 1.520 -6.865 1.00 94.56 104 CYS A O 1
ATOM 771 N N . LEU A 1 105 ? 18.039 0.272 -5.907 1.00 93.56 105 LEU A N 1
ATOM 772 C CA . LEU A 1 105 ? 17.576 -0.298 -7.169 1.00 93.56 105 LEU A CA 1
ATOM 773 C C . LEU A 1 105 ? 16.958 0.761 -8.091 1.00 93.56 105 LEU A C 1
ATOM 775 O O . LEU A 1 105 ? 17.172 0.710 -9.297 1.00 93.56 105 LEU A O 1
ATOM 779 N N . TRP A 1 106 ? 16.199 1.716 -7.559 1.00 95.12 106 TRP A N 1
ATOM 780 C CA . TRP A 1 106 ? 15.648 2.809 -8.361 1.00 95.12 106 TRP A CA 1
ATOM 781 C C . TRP A 1 106 ? 16.741 3.693 -8.963 1.00 95.12 106 TRP A C 1
ATOM 783 O O . TRP A 1 106 ? 16.635 4.042 -10.136 1.00 95.12 106 TRP A O 1
ATOM 793 N N . THR A 1 107 ? 17.821 3.969 -8.228 1.00 94.44 107 THR A N 1
ATOM 794 C CA . THR A 1 107 ? 18.997 4.660 -8.781 1.00 94.44 107 THR A CA 1
ATOM 795 C C . THR A 1 107 ? 19.603 3.873 -9.947 1.00 94.44 107 THR A C 1
ATOM 797 O O . THR A 1 107 ? 19.910 4.450 -10.986 1.00 94.44 107 THR A O 1
ATOM 800 N N . MET A 1 108 ? 19.707 2.540 -9.834 1.00 92.38 108 MET A N 1
ATOM 801 C CA . MET A 1 108 ? 20.167 1.683 -10.944 1.00 92.38 108 MET A CA 1
ATOM 802 C C . MET A 1 108 ? 19.217 1.700 -12.154 1.00 92.38 108 MET A C 1
ATOM 804 O O . MET A 1 108 ? 19.654 1.451 -13.274 1.00 92.38 108 MET A O 1
ATOM 808 N N . LEU A 1 109 ? 17.931 1.998 -11.942 1.00 93.31 109 LEU A N 1
ATOM 809 C CA . LEU A 1 109 ? 16.932 2.189 -12.999 1.00 93.31 109 LEU A CA 1
ATOM 810 C C . LEU A 1 109 ? 16.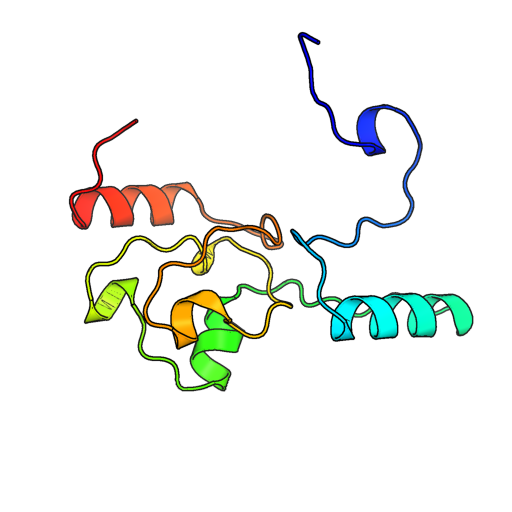938 3.612 -13.591 1.00 93.31 109 LEU A C 1
ATOM 812 O O . LEU A 1 109 ? 16.127 3.897 -14.470 1.00 93.31 109 LEU A O 1
ATOM 816 N N . GLY A 1 110 ? 17.830 4.496 -13.131 1.00 92.38 110 GLY A N 1
ATOM 817 C CA . GLY A 1 110 ? 17.947 5.871 -13.620 1.00 92.38 110 GLY A CA 1
ATOM 818 C C . GLY A 1 110 ? 16.990 6.866 -12.959 1.00 92.38 110 GLY A C 1
ATOM 819 O O . GLY A 1 110 ? 16.727 7.916 -13.535 1.00 92.38 110 GLY A O 1
ATOM 820 N N . VAL A 1 111 ? 16.445 6.552 -11.777 1.00 91.94 111 VAL A N 1
ATOM 821 C CA . VAL A 1 111 ? 15.737 7.547 -10.956 1.00 91.94 111 VAL A CA 1
ATOM 822 C C . VAL A 1 111 ? 16.770 8.435 -10.272 1.00 91.94 111 VAL A C 1
ATOM 824 O O . VAL A 1 111 ? 17.630 7.932 -9.547 1.00 91.94 111 VAL A O 1
ATOM 827 N N . ASP A 1 112 ? 16.673 9.744 -10.493 1.00 83.12 112 ASP A N 1
ATOM 828 C CA . ASP A 1 112 ? 17.546 10.722 -9.849 1.00 83.12 112 ASP A CA 1
ATOM 829 C C . ASP A 1 112 ? 17.386 10.693 -8.323 1.00 83.12 112 ASP A C 1
ATOM 831 O O . ASP A 1 112 ? 16.298 10.455 -7.790 1.00 83.12 112 ASP A O 1
ATOM 835 N N . ASN A 1 113 ? 18.482 10.955 -7.610 1.00 65.56 113 ASN A N 1
ATOM 836 C CA . ASN A 1 113 ? 18.427 11.137 -6.165 1.00 65.56 113 ASN A CA 1
ATOM 837 C C . ASN A 1 113 ? 17.682 12.448 -5.872 1.00 65.56 113 ASN A C 1
ATOM 839 O O . ASN A 1 113 ? 18.157 13.517 -6.259 1.00 65.56 113 ASN A O 1
ATOM 843 N N . VAL A 1 114 ? 16.524 12.351 -5.215 1.00 53.75 114 VAL A N 1
ATOM 844 C CA . VAL A 1 114 ? 15.746 13.492 -4.698 1.00 53.75 114 VAL A CA 1
ATOM 845 C C . VAL A 1 114 ? 16.051 13.689 -3.223 1.00 53.75 114 VAL A C 1
ATOM 847 O O . VAL A 1 114 ? 16.075 12.666 -2.499 1.00 53.75 114 VAL A O 1
#

Sequence (114 aa):
LNKSTPIADHVFVDFELRGCPISKHQLVEVLSAYLNGRKPNVPPYSVCMECKRRGTPCVMVAGGTPCLGPVTQAGCNALCPSYKRGCFGCFGPKEMPNTSSVSCLWTMLGVDNV

Foldseek 3Di:
DPDDDDPVVPDPDPDDQFFPPADPVQVVQCVVQVVVVHDRDFALAFQVVLCVVVVQDDLCVPVVAQACRRFAGDRPSNVQSNVSHHHPRRRHGHPDGDVVVSVVSNVVSVDDDD

pLDDT: mean 95.16, std 5.89, range [53.75, 98.38]

Radius of gyration: 15.98 Å; chains: 1; bounding box: 38×40×39 Å

Secondary structure (DSSP, 8-state):
------GGGTS--S-----TTPPHHHHHHHHHHHHTT-------SBHHHHHHHTT---HHHHH-----TTTBBS-STTHHHHTT-----TT-B-SS--HHHHHHHHHHTT----